Protein AF-A0A938QQI0-F1 (afdb_monomer_lite)

pLDDT: mean 88.45, std 11.08, range [33.97, 97.81]

Structure (mmCIF, N/CA/C/O backbone):
data_AF-A0A938QQI0-F1
#
_entry.id   AF-A0A938QQI0-F1
#
loop_
_atom_site.group_PDB
_atom_site.id
_atom_site.type_symbol
_atom_site.label_atom_id
_atom_site.label_alt_id
_atom_site.label_comp_id
_atom_site.label_asym_id
_atom_site.label_entity_id
_atom_site.label_seq_id
_atom_site.pdbx_PDB_ins_code
_atom_site.Cartn_x
_atom_site.Cartn_y
_atom_site.Cartn_z
_atom_site.occupancy
_atom_site.B_iso_or_equiv
_atom_site.auth_seq_id
_atom_site.auth_comp_id
_atom_site.auth_asym_id
_atom_site.auth_atom_id
_atom_site.pdbx_PDB_model_num
ATOM 1 N N . MET A 1 1 ? -6.591 -18.986 15.686 1.00 48.97 1 MET A N 1
ATOM 2 C CA . MET A 1 1 ? -7.213 -18.303 16.844 1.00 48.97 1 MET A CA 1
ATOM 3 C C . MET A 1 1 ? -7.830 -17.018 16.331 1.00 48.97 1 MET A C 1
ATOM 5 O O . MET A 1 1 ? -7.116 -16.234 15.727 1.00 48.97 1 MET A O 1
ATOM 9 N N . THR A 1 2 ? -9.140 -16.840 16.469 1.00 56.75 2 THR A N 1
ATOM 10 C CA . THR A 1 2 ? -9.864 -15.688 15.913 1.00 56.75 2 THR A CA 1
ATOM 11 C C . THR A 1 2 ? -9.482 -14.424 16.697 1.00 56.75 2 THR A C 1
ATOM 13 O O . THR A 1 2 ? -9.758 -14.378 17.897 1.00 56.75 2 THR A O 1
ATOM 16 N N . PRO A 1 3 ? -8.831 -13.414 16.092 1.00 75.19 3 PRO A N 1
ATOM 17 C CA . PRO A 1 3 ? -8.281 -12.257 16.802 1.00 75.19 3 PRO A CA 1
ATOM 18 C C . PRO A 1 3 ? -9.365 -11.195 16.987 1.00 75.19 3 PRO A C 1
ATOM 20 O O . PRO A 1 3 ? -9.294 -10.070 16.491 1.00 75.19 3 PRO A O 1
ATOM 23 N N . TYR A 1 4 ? -10.421 -11.600 17.682 1.00 84.12 4 TYR A N 1
ATOM 24 C CA . TYR A 1 4 ? -11.517 -10.725 18.032 1.00 84.12 4 TYR A CA 1
ATOM 25 C C . TYR A 1 4 ? -11.095 -9.847 19.210 1.00 84.12 4 TYR A C 1
ATOM 27 O O . TYR A 1 4 ? -10.809 -10.347 20.297 1.00 84.12 4 TYR A O 1
ATOM 35 N N . VAL A 1 5 ? -11.056 -8.535 18.988 1.00 87.44 5 VAL A N 1
ATOM 36 C CA . VAL A 1 5 ? -10.713 -7.543 20.015 1.00 87.44 5 VAL A CA 1
ATOM 37 C C . VAL A 1 5 ? -11.949 -6.720 20.383 1.00 87.44 5 VAL A C 1
ATOM 39 O O . VAL A 1 5 ? -12.758 -6.392 19.508 1.00 87.44 5 VAL A O 1
ATOM 42 N N . PRO A 1 6 ? -12.147 -6.386 21.670 1.00 91.19 6 PRO A N 1
ATOM 43 C CA . PRO A 1 6 ? -13.277 -5.572 22.087 1.00 91.19 6 PRO A CA 1
ATOM 44 C C . PRO A 1 6 ? -13.060 -4.104 21.710 1.00 91.19 6 PRO A C 1
ATOM 46 O O . PRO A 1 6 ? -11.980 -3.534 21.878 1.00 91.19 6 PRO A O 1
ATOM 49 N N . CYS A 1 7 ? -14.115 -3.446 21.238 1.00 91.38 7 CYS A N 1
ATOM 50 C CA . CYS A 1 7 ? -14.098 -2.007 21.022 1.00 91.38 7 CYS A CA 1
ATOM 51 C C . CYS A 1 7 ? -13.946 -1.247 22.347 1.00 91.38 7 CYS A C 1
ATOM 53 O O . CYS A 1 7 ? -14.782 -1.371 23.236 1.00 91.38 7 CYS A O 1
ATOM 55 N N . ARG A 1 8 ? -12.961 -0.346 22.433 1.00 88.69 8 ARG A N 1
ATOM 56 C CA . ARG A 1 8 ? -12.748 0.518 23.611 1.00 88.69 8 ARG A CA 1
ATOM 57 C C . ARG A 1 8 ? -13.930 1.423 23.987 1.00 88.69 8 ARG A C 1
ATOM 59 O O . ARG A 1 8 ? -13.961 1.927 25.099 1.00 88.69 8 ARG A O 1
ATOM 66 N N . ALA A 1 9 ? -14.851 1.683 23.054 1.00 90.69 9 ALA A N 1
ATOM 67 C CA . ALA A 1 9 ? -15.986 2.579 23.279 1.00 90.69 9 ALA A CA 1
ATOM 68 C C . ALA A 1 9 ? -17.283 1.835 23.628 1.00 90.69 9 ALA A C 1
ATOM 70 O O . ALA A 1 9 ? -17.996 2.262 24.525 1.00 90.69 9 ALA A O 1
ATOM 71 N N . CYS A 1 10 ? -17.611 0.751 22.914 1.00 93.25 10 CYS A N 1
ATOM 72 C CA . CYS A 1 10 ? -18.881 0.032 23.099 1.00 93.25 10 CYS A CA 1
ATOM 73 C C . CYS A 1 10 ? -18.726 -1.405 23.614 1.00 93.25 10 CYS A C 1
ATOM 75 O O . CYS A 1 10 ? -19.725 -2.074 23.842 1.00 93.25 10 CYS A O 1
ATOM 77 N N . GLY A 1 11 ? -17.499 -1.914 23.742 1.00 91.81 11 GLY A N 1
ATOM 78 C CA . GLY A 1 11 ? -17.223 -3.294 24.146 1.00 91.81 11 GLY A CA 1
ATOM 79 C C . GLY A 1 11 ? -17.530 -4.351 23.082 1.00 91.81 11 GLY A C 1
ATOM 80 O O . GLY A 1 11 ? -17.134 -5.500 23.257 1.00 91.81 11 GLY A O 1
ATOM 81 N N . ALA A 1 12 ? -18.181 -3.987 21.969 1.00 92.56 12 ALA A N 1
ATOM 82 C CA . ALA A 1 12 ? -18.531 -4.941 20.925 1.00 92.56 12 ALA A CA 1
ATOM 83 C C . ALA A 1 12 ? -17.268 -5.602 20.342 1.00 92.56 12 ALA A C 1
ATOM 85 O O . ALA A 1 12 ? -16.314 -4.890 19.995 1.00 92.56 12 ALA A O 1
ATOM 86 N N . PRO A 1 13 ? -17.250 -6.939 20.230 1.00 91.94 13 PRO A N 1
ATOM 87 C CA . PRO A 1 13 ? -16.133 -7.662 19.649 1.00 91.94 13 PRO A CA 1
ATOM 88 C C . PRO A 1 13 ? -16.118 -7.391 18.129 1.00 91.94 13 PRO A C 1
ATOM 90 O O . PRO A 1 13 ? -17.171 -7.359 17.490 1.00 91.94 13 PRO A O 1
ATOM 93 N N . PHE A 1 14 ? -14.940 -7.185 17.532 1.00 90.81 14 PHE A N 1
ATOM 94 C CA . PHE A 1 14 ? -14.755 -7.169 16.072 1.00 90.81 14 PHE A CA 1
ATOM 95 C C . PHE A 1 14 ? -13.452 -7.871 15.659 1.00 90.81 14 PHE A C 1
ATOM 97 O O . PHE A 1 14 ? -12.512 -7.950 16.450 1.00 90.81 14 PHE A O 1
ATOM 104 N N . ASP A 1 15 ? -13.395 -8.362 14.420 1.00 90.44 15 ASP A N 1
ATOM 105 C CA . ASP A 1 15 ? -12.176 -8.939 13.848 1.00 90.44 15 ASP A CA 1
ATOM 106 C C . ASP A 1 15 ? -11.144 -7.837 13.559 1.00 90.44 15 ASP A C 1
ATOM 108 O O . ASP A 1 15 ? -11.348 -6.976 12.697 1.00 90.44 15 ASP A O 1
ATOM 112 N N . ALA A 1 16 ? -10.029 -7.857 14.292 1.00 86.81 16 ALA A N 1
ATOM 113 C CA . ALA A 1 16 ? -8.956 -6.884 14.130 1.00 86.81 16 ALA A CA 1
ATOM 114 C C . ALA A 1 16 ? -8.180 -7.067 12.814 1.00 86.81 16 ALA A C 1
ATOM 116 O O . ALA A 1 16 ? -7.651 -6.090 12.272 1.00 86.81 16 ALA A O 1
ATOM 117 N N . LEU A 1 17 ? -8.103 -8.301 12.297 1.00 87.88 17 LEU A N 1
ATOM 118 C CA . LEU A 1 17 ? -7.353 -8.627 11.081 1.00 87.88 17 LEU A CA 1
ATOM 119 C C . LEU A 1 17 ? -8.110 -8.271 9.806 1.00 87.88 17 LEU A C 1
ATOM 121 O O . LEU A 1 17 ? -7.465 -7.974 8.804 1.00 87.88 17 LEU A O 1
ATOM 125 N N . ALA A 1 18 ? -9.439 -8.154 9.865 1.00 88.31 18 ALA A N 1
ATOM 126 C CA . ALA A 1 18 ? -10.232 -7.506 8.818 1.00 88.31 18 ALA A CA 1
ATOM 127 C C . ALA A 1 18 ? -9.876 -6.013 8.624 1.00 88.31 18 ALA A C 1
ATOM 129 O O . ALA A 1 18 ? -10.379 -5.365 7.704 1.00 88.31 18 ALA A O 1
ATOM 130 N N . ALA A 1 19 ? -9.008 -5.463 9.484 1.00 90.38 19 ALA A N 1
ATOM 131 C CA . ALA A 1 19 ? -8.473 -4.109 9.431 1.00 90.38 19 ALA A CA 1
ATOM 132 C C . ALA A 1 19 ? -9.548 -3.011 9.289 1.00 90.38 19 ALA A C 1
ATOM 134 O O . ALA A 1 19 ? -9.415 -2.126 8.432 1.00 90.38 19 ALA A O 1
ATOM 135 N N . PRO A 1 20 ? -10.622 -3.032 10.103 1.00 91.50 20 PRO A N 1
ATOM 136 C CA . PRO A 1 20 ? -11.639 -2.000 10.024 1.00 91.50 20 PRO A CA 1
ATOM 137 C C . PRO A 1 20 ? -11.059 -0.642 10.441 1.00 91.50 20 PRO A C 1
ATOM 139 O O . PRO A 1 20 ? -10.324 -0.523 11.420 1.00 91.50 20 PRO A O 1
ATOM 142 N N . THR A 1 21 ? -11.423 0.416 9.718 1.00 92.69 21 THR A N 1
ATOM 143 C CA . THR A 1 21 ? -11.077 1.804 10.075 1.00 92.69 21 THR A CA 1
ATOM 144 C C . THR A 1 21 ? -11.944 2.331 11.223 1.00 92.69 21 THR A C 1
ATOM 146 O O . THR A 1 21 ? -11.548 3.231 11.969 1.00 92.69 21 THR A O 1
ATOM 149 N N . ARG A 1 22 ? -13.148 1.769 11.376 1.00 92.94 22 ARG A N 1
ATOM 150 C CA . ARG A 1 22 ? -14.151 2.127 12.383 1.00 92.94 22 ARG A CA 1
ATOM 151 C C . ARG A 1 22 ? -14.772 0.876 12.980 1.00 92.94 22 ARG A C 1
ATOM 153 O O . ARG A 1 22 ? -14.919 -0.129 12.297 1.00 92.94 22 ARG A O 1
ATOM 160 N N . CYS A 1 23 ? -15.205 0.961 14.232 1.00 92.69 23 CYS A N 1
ATOM 161 C CA . CYS A 1 23 ? -15.961 -0.111 14.862 1.00 92.69 23 CYS A CA 1
ATOM 162 C C . CYS A 1 23 ? -17.265 -0.372 14.080 1.00 92.69 23 CYS A C 1
ATOM 164 O O . CYS A 1 23 ? -18.040 0.573 13.907 1.00 92.69 23 CYS A O 1
ATOM 166 N N . PRO A 1 24 ? -17.555 -1.622 13.672 1.00 90.56 24 PRO A N 1
ATOM 167 C CA . PRO A 1 24 ? -18.793 -1.956 12.966 1.00 90.56 24 PRO A CA 1
ATOM 168 C C . PRO A 1 24 ? -20.068 -1.685 13.776 1.00 90.56 24 PRO A C 1
ATOM 170 O O . PRO A 1 24 ? -21.116 -1.435 13.195 1.00 90.56 24 PRO A O 1
ATOM 173 N N . ALA A 1 25 ? -19.984 -1.719 15.111 1.00 92.69 25 ALA A N 1
ATOM 174 C CA . ALA A 1 25 ? -21.138 -1.545 15.990 1.00 92.69 25 ALA A CA 1
ATOM 175 C C . ALA A 1 25 ? -21.442 -0.071 16.307 1.00 92.69 25 ALA A C 1
ATOM 177 O O . ALA A 1 25 ? -22.589 0.351 16.222 1.00 92.69 25 ALA A O 1
ATOM 178 N N . CYS A 1 26 ? -20.432 0.725 16.683 1.00 93.62 26 CYS A N 1
ATOM 179 C CA . CYS A 1 26 ? -20.645 2.107 17.140 1.00 93.62 26 CYS A CA 1
ATOM 180 C C . CYS A 1 26 ? -20.012 3.191 16.253 1.00 93.62 26 CYS A C 1
ATOM 182 O O . CYS A 1 26 ? -20.166 4.378 16.530 1.00 93.62 26 CYS A O 1
ATOM 184 N N . GLY A 1 27 ? -19.258 2.822 15.214 1.00 91.06 27 GLY A N 1
ATOM 185 C CA . GLY A 1 27 ? -18.665 3.768 14.263 1.00 91.06 27 GLY A CA 1
ATOM 186 C C . GLY A 1 27 ? -17.479 4.591 14.786 1.00 91.06 27 GLY A C 1
ATOM 187 O O . GLY A 1 27 ? -16.947 5.424 14.038 1.00 91.06 27 GLY A O 1
ATOM 188 N N . VAL A 1 28 ? -17.037 4.368 16.033 1.00 93.25 28 VAL A N 1
ATOM 189 C CA . VAL A 1 28 ? -15.832 5.009 16.585 1.00 93.25 28 VAL A CA 1
ATOM 190 C C . VAL A 1 28 ? -14.605 4.602 15.774 1.00 93.25 28 VAL A C 1
ATOM 192 O O . VAL A 1 28 ? -14.493 3.448 15.357 1.00 93.25 28 VAL A O 1
ATOM 195 N N . VAL A 1 29 ? -13.669 5.526 15.562 1.00 94.00 29 VAL A N 1
ATOM 196 C CA . VAL A 1 29 ? -12.386 5.173 14.943 1.00 94.00 29 VAL A CA 1
ATOM 197 C C . VAL A 1 29 ? -11.585 4.305 15.902 1.00 94.00 29 VAL A C 1
ATOM 199 O O . VAL A 1 29 ? -11.392 4.646 17.077 1.00 94.00 29 VAL A O 1
ATOM 202 N N . VAL A 1 30 ? -11.143 3.171 15.371 1.00 93.56 30 VAL A N 1
ATOM 203 C CA . VAL A 1 30 ? -10.326 2.186 16.076 1.00 93.56 30 VAL A CA 1
ATOM 204 C C . VAL A 1 30 ? -8.869 2.351 15.677 1.00 93.56 30 VAL A C 1
ATOM 206 O O . VAL A 1 30 ? -8.563 2.879 14.609 1.00 93.56 30 VAL A O 1
ATOM 209 N N . GLU A 1 31 ? -7.963 1.926 16.545 1.00 92.44 31 GLU A N 1
ATOM 210 C CA . GLU A 1 31 ? -6.532 1.936 16.249 1.00 92.44 31 GLU A CA 1
ATOM 211 C C . GLU A 1 31 ? -6.189 0.807 15.264 1.00 92.44 31 GLU A C 1
ATOM 213 O O . GLU A 1 31 ? -6.852 -0.236 15.269 1.00 92.44 31 GLU A O 1
ATOM 218 N N . PRO A 1 32 ? -5.195 1.002 14.383 1.00 93.00 32 PRO A N 1
ATOM 219 C CA . PRO A 1 32 ? -4.785 -0.030 13.444 1.00 93.00 32 PRO A CA 1
ATOM 220 C C . PRO A 1 32 ? -4.154 -1.216 14.185 1.00 93.00 32 PRO A C 1
ATOM 222 O O . PRO A 1 32 ? -3.218 -1.043 14.960 1.00 93.00 32 PRO A O 1
ATOM 225 N N . HIS A 1 33 ? -4.609 -2.436 13.897 1.00 91.75 33 HIS A N 1
ATOM 226 C CA . HIS A 1 33 ? -4.001 -3.643 14.464 1.00 91.75 33 HIS A CA 1
ATOM 227 C C . HIS A 1 33 ? -2.611 -3.895 13.852 1.00 91.75 33 HIS A C 1
ATOM 229 O O . HIS A 1 33 ? -2.497 -3.809 12.629 1.00 91.75 33 HIS A O 1
ATOM 235 N N . PRO A 1 34 ? -1.558 -4.232 14.619 1.00 87.94 34 PRO A N 1
ATOM 236 C CA . PRO A 1 34 ? -0.195 -4.368 14.089 1.00 87.94 34 PRO A CA 1
ATOM 237 C C . PRO A 1 34 ? -0.043 -5.506 13.071 1.00 87.94 34 PRO A C 1
ATOM 239 O O . PRO A 1 34 ? 0.707 -5.372 12.114 1.00 87.94 34 PRO A O 1
ATOM 242 N N . GLN A 1 35 ? -0.798 -6.595 13.233 1.00 89.19 35 GLN A N 1
ATOM 243 C CA . GLN A 1 35 ? -0.727 -7.768 12.348 1.00 89.19 35 GLN A CA 1
ATOM 244 C C . GLN A 1 35 ? -1.637 -7.667 11.111 1.00 89.19 35 GLN A C 1
ATOM 246 O O . GLN A 1 35 ? -1.670 -8.581 10.295 1.00 89.19 35 GLN A O 1
ATOM 251 N N . ALA A 1 36 ? -2.407 -6.583 10.956 1.00 91.12 36 ALA A N 1
ATOM 252 C CA . ALA A 1 36 ? -3.253 -6.419 9.777 1.00 91.12 36 ALA A CA 1
ATOM 253 C C . ALA A 1 36 ? -2.403 -6.178 8.517 1.00 91.12 36 ALA A C 1
ATOM 255 O O . ALA A 1 36 ? -1.600 -5.238 8.466 1.00 91.12 36 ALA A O 1
ATOM 256 N N . THR A 1 37 ? -2.627 -6.998 7.488 1.00 93.19 37 THR A N 1
ATOM 257 C CA . THR A 1 37 ? -1.900 -6.924 6.216 1.00 93.19 37 THR A CA 1
ATOM 258 C C . THR A 1 37 ? -2.284 -5.671 5.415 1.00 93.19 37 THR A C 1
ATOM 260 O O . THR A 1 37 ? -3.404 -5.166 5.551 1.00 93.19 37 THR A O 1
ATOM 263 N N . PRO A 1 38 ? -1.404 -5.165 4.530 1.00 93.75 38 PRO A N 1
ATOM 264 C CA . PRO A 1 38 ? -1.746 -4.109 3.575 1.00 93.75 38 PRO A CA 1
ATOM 265 C C . PRO A 1 38 ? -3.015 -4.402 2.764 1.00 93.75 38 PRO A C 1
ATOM 267 O O . PRO A 1 38 ? -3.860 -3.525 2.591 1.00 93.75 38 PRO A O 1
ATOM 270 N N . PHE A 1 39 ? -3.189 -5.657 2.344 1.00 93.19 39 PHE A N 1
ATOM 271 C CA . PHE A 1 39 ? -4.360 -6.128 1.605 1.00 93.19 39 PHE A CA 1
ATOM 272 C C . PHE A 1 39 ? -5.655 -5.963 2.410 1.00 93.19 39 PHE A C 1
ATOM 274 O O . PHE A 1 39 ? -6.602 -5.333 1.934 1.00 93.19 39 PHE A O 1
ATOM 281 N N . ALA A 1 40 ? -5.677 -6.407 3.671 1.00 93.44 40 ALA A N 1
ATOM 282 C CA . ALA A 1 40 ? -6.829 -6.213 4.551 1.00 93.44 40 ALA A CA 1
ATOM 283 C C . ALA A 1 40 ? -7.119 -4.721 4.807 1.00 93.44 40 ALA A C 1
ATOM 285 O O . ALA A 1 40 ? -8.272 -4.277 4.751 1.00 93.44 40 ALA A O 1
ATOM 286 N N . ARG A 1 41 ? -6.070 -3.909 5.000 1.00 94.38 41 ARG A N 1
ATOM 287 C CA . ARG A 1 41 ? -6.174 -2.452 5.209 1.00 94.38 41 ARG A CA 1
ATOM 288 C C . ARG A 1 41 ? -6.725 -1.690 4.013 1.00 94.38 41 ARG A C 1
ATOM 290 O O . ARG A 1 41 ? -7.307 -0.627 4.224 1.00 94.38 41 ARG A O 1
ATOM 297 N N . LEU A 1 42 ? -6.603 -2.218 2.799 1.00 93.31 42 LEU A N 1
ATOM 298 C CA . LEU A 1 42 ? -7.243 -1.663 1.602 1.00 93.31 42 LEU A CA 1
ATOM 299 C C . LEU A 1 42 ? -8.536 -2.397 1.213 1.00 93.31 42 LEU A C 1
ATOM 301 O O . LEU A 1 42 ? -9.283 -1.907 0.375 1.00 93.31 42 LEU A O 1
ATOM 305 N N . GLY A 1 43 ? -8.874 -3.503 1.883 1.00 89.44 43 GLY A N 1
ATOM 306 C CA . GLY A 1 43 ? -10.107 -4.259 1.640 1.00 89.44 43 GLY A CA 1
ATOM 307 C C . GLY A 1 43 ? -10.032 -5.219 0.469 1.00 89.44 43 GLY A C 1
ATOM 308 O O . GLY A 1 43 ? -11.068 -5.631 -0.042 1.00 89.44 43 GLY A O 1
ATOM 309 N N . VAL A 1 44 ? -8.821 -5.557 0.041 1.00 87.62 44 VAL A N 1
ATOM 310 C CA . VAL A 1 44 ? -8.574 -6.487 -1.052 1.00 87.62 44 VAL A CA 1
ATOM 311 C C . VAL A 1 44 ? -8.267 -7.842 -0.434 1.00 87.62 44 VAL A C 1
ATOM 313 O O . VAL A 1 44 ? -7.142 -8.100 -0.026 1.00 87.62 44 VAL A O 1
ATOM 316 N N . ILE A 1 45 ? -9.288 -8.685 -0.301 1.00 83.12 45 ILE A N 1
ATOM 317 C CA . ILE A 1 45 ? -9.172 -10.031 0.270 1.00 83.12 45 ILE A CA 1
ATOM 318 C C . ILE A 1 45 ? -9.821 -11.012 -0.723 1.00 83.12 45 ILE A C 1
ATOM 320 O O . ILE A 1 45 ? -10.939 -10.739 -1.168 1.00 83.12 45 ILE A O 1
ATOM 324 N N . PRO A 1 46 ? -9.162 -12.131 -1.081 1.00 85.00 46 PRO A N 1
ATOM 325 C CA . PRO A 1 46 ? -7.837 -12.573 -0.624 1.00 85.00 46 PRO A CA 1
ATOM 326 C C . PRO A 1 46 ? -6.668 -11.767 -1.237 1.00 85.00 46 PRO A C 1
ATOM 328 O O . PRO A 1 46 ? -6.850 -11.114 -2.270 1.00 85.00 46 PRO A O 1
ATOM 331 N N . PRO A 1 47 ? -5.464 -11.805 -0.623 1.00 87.19 47 PRO A N 1
ATOM 332 C CA . PRO A 1 47 ? -4.249 -11.249 -1.213 1.00 87.19 47 PRO A CA 1
ATOM 333 C C . PRO A 1 47 ? -3.930 -11.895 -2.563 1.00 87.19 47 PRO A C 1
ATOM 335 O O . PRO A 1 47 ? -3.863 -13.119 -2.686 1.00 87.19 47 PRO A O 1
ATOM 338 N N . ARG A 1 48 ? -3.716 -11.064 -3.582 1.00 86.81 48 ARG A N 1
ATOM 339 C CA . ARG A 1 48 ? -3.402 -11.505 -4.946 1.00 86.81 48 ARG A CA 1
ATOM 340 C C . ARG A 1 48 ? -2.574 -10.467 -5.680 1.00 86.81 48 ARG A C 1
ATOM 342 O O . ARG A 1 48 ? -2.663 -9.277 -5.378 1.00 86.81 48 ARG A O 1
ATOM 349 N N . PHE A 1 49 ? -1.804 -10.907 -6.671 1.00 87.62 49 PHE A N 1
ATOM 350 C CA . PHE A 1 49 ? -1.027 -9.993 -7.503 1.00 87.62 49 PHE A CA 1
ATOM 351 C C . PHE A 1 49 ? -1.923 -9.198 -8.464 1.00 87.62 49 PHE A C 1
ATOM 353 O O . PHE A 1 49 ? -1.820 -7.972 -8.548 1.00 87.62 49 PHE A O 1
ATOM 360 N N . GLY A 1 50 ? -2.847 -9.888 -9.141 1.00 84.94 50 GLY A N 1
ATOM 361 C CA . GLY A 1 50 ? -3.798 -9.301 -10.087 1.00 84.94 50 GLY A CA 1
ATOM 362 C C . GLY A 1 50 ? -4.875 -8.462 -9.395 1.00 84.94 50 GLY A C 1
ATOM 363 O O . GLY A 1 50 ? -5.987 -8.931 -9.155 1.00 84.94 50 GLY A O 1
ATOM 364 N N . VAL A 1 51 ? -4.543 -7.217 -9.064 1.00 85.88 51 VAL A N 1
ATOM 365 C CA . VAL A 1 51 ? -5.481 -6.199 -8.572 1.00 85.88 51 VAL A CA 1
ATOM 366 C C . VAL A 1 51 ? -5.465 -5.042 -9.556 1.00 85.88 51 VAL A C 1
ATOM 368 O O . VAL A 1 51 ? -4.395 -4.631 -10.000 1.00 85.88 51 VAL A O 1
ATOM 371 N N . ASP A 1 52 ? -6.649 -4.536 -9.885 1.00 87.56 52 ASP A N 1
ATOM 372 C CA . ASP A 1 52 ? -6.809 -3.312 -10.662 1.00 87.56 52 ASP A CA 1
ATOM 373 C C . ASP A 1 52 ? -6.295 -2.115 -9.846 1.00 87.56 52 ASP A C 1
ATOM 375 O O . ASP A 1 52 ? -6.798 -1.831 -8.754 1.00 87.56 52 ASP A O 1
ATOM 379 N N . ASP A 1 53 ? -5.281 -1.431 -10.374 1.00 89.62 53 ASP A N 1
ATOM 380 C CA . ASP A 1 53 ? -4.636 -0.288 -9.729 1.00 89.62 53 ASP A CA 1
ATOM 381 C C . ASP A 1 53 ? -5.616 0.870 -9.512 1.00 89.62 53 ASP A C 1
ATOM 383 O O . ASP A 1 53 ? -5.573 1.521 -8.466 1.00 89.62 53 ASP A O 1
ATOM 387 N N . ALA A 1 54 ? -6.560 1.081 -10.436 1.00 90.88 54 ALA A N 1
ATOM 388 C CA . ALA A 1 54 ? -7.586 2.105 -10.286 1.00 90.88 54 ALA A CA 1
ATOM 389 C C . ALA A 1 54 ? -8.550 1.742 -9.151 1.00 90.88 54 ALA A C 1
ATOM 391 O O . ALA A 1 54 ? -8.870 2.580 -8.306 1.00 90.88 54 ALA A O 1
ATOM 392 N N . ALA A 1 55 ? -8.979 0.479 -9.073 1.00 90.19 55 ALA A N 1
ATOM 393 C CA . ALA A 1 55 ? -9.817 0.006 -7.973 1.00 90.19 55 ALA A CA 1
ATOM 394 C C . ALA A 1 55 ? -9.095 0.114 -6.618 1.00 90.19 55 ALA A C 1
ATOM 396 O O . ALA A 1 55 ? -9.706 0.505 -5.618 1.00 90.19 55 ALA A O 1
ATOM 397 N N . LEU A 1 56 ? -7.793 -0.186 -6.585 1.00 92.44 56 LEU A N 1
ATOM 398 C CA . LEU A 1 56 ? -6.963 -0.075 -5.388 1.00 92.44 56 LEU A CA 1
ATOM 399 C C . LEU A 1 56 ? -6.818 1.382 -4.929 1.00 92.44 56 LEU A C 1
ATOM 401 O O . LEU A 1 56 ? -6.988 1.674 -3.743 1.00 92.44 56 LEU A O 1
ATOM 405 N N . GLU A 1 57 ? -6.557 2.301 -5.860 1.00 94.31 57 GLU A N 1
ATOM 406 C CA . GLU A 1 57 ? -6.483 3.734 -5.578 1.00 94.31 57 GLU A CA 1
ATOM 407 C C . GLU A 1 57 ? -7.816 4.257 -5.031 1.00 94.31 57 GLU A C 1
ATOM 409 O O . GLU A 1 57 ? -7.846 4.949 -4.010 1.00 94.31 57 GLU A O 1
ATOM 414 N N . GLN A 1 58 ? -8.939 3.876 -5.649 1.00 93.94 58 GLN A N 1
ATOM 415 C CA . GLN A 1 58 ? -10.266 4.253 -5.162 1.00 93.94 58 GLN A CA 1
ATOM 416 C C . GLN A 1 58 ? -10.523 3.725 -3.746 1.00 93.94 58 GLN A C 1
ATOM 418 O O . GLN A 1 58 ? -11.015 4.472 -2.896 1.00 93.94 58 GLN A O 1
ATOM 423 N N . ALA A 1 59 ? -10.153 2.476 -3.455 1.00 92.75 59 ALA A N 1
ATOM 424 C CA . ALA A 1 59 ? -10.291 1.902 -2.119 1.00 92.75 59 ALA A CA 1
ATOM 425 C C . ALA A 1 59 ? -9.452 2.664 -1.077 1.00 92.75 59 ALA A C 1
ATOM 427 O O . ALA A 1 59 ? -9.952 2.996 0.006 1.00 92.75 59 ALA A O 1
ATOM 428 N N . TRP A 1 60 ? -8.205 3.009 -1.414 1.00 95.75 60 TRP A N 1
ATOM 429 C CA . TRP A 1 60 ? -7.340 3.830 -0.566 1.00 95.75 60 TRP A CA 1
ATOM 430 C C . TRP A 1 60 ? -7.928 5.227 -0.329 1.00 95.75 60 TRP A C 1
ATOM 432 O O . TRP A 1 60 ? -8.025 5.658 0.824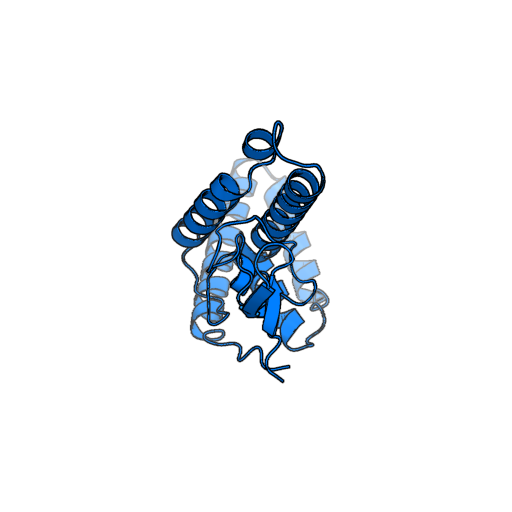 1.00 95.75 60 TRP A O 1
ATOM 442 N N . LEU A 1 61 ? -8.384 5.922 -1.375 1.00 95.12 61 LEU A N 1
ATOM 443 C CA . LEU A 1 61 ? -8.989 7.253 -1.264 1.00 95.12 61 LEU A CA 1
ATOM 444 C C . LEU A 1 61 ? -10.252 7.233 -0.397 1.00 95.12 61 LEU A C 1
ATOM 446 O O . LEU A 1 61 ? -10.426 8.091 0.474 1.00 95.12 61 LEU A O 1
ATOM 450 N N . GLN A 1 62 ? -11.12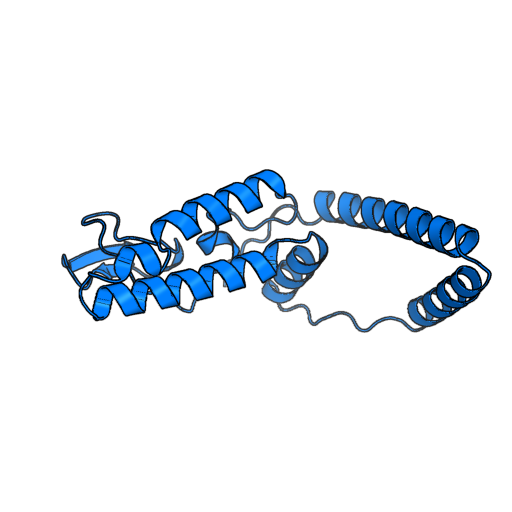9 6.247 -0.602 1.00 93.94 62 GLN A N 1
ATOM 451 C CA . GLN A 1 62 ? -12.354 6.091 0.180 1.00 93.94 62 GLN A CA 1
ATOM 452 C C . GLN A 1 62 ? -12.048 5.889 1.665 1.00 93.94 62 GLN A C 1
ATOM 454 O O . GLN A 1 62 ? -12.620 6.586 2.506 1.00 93.94 62 GLN A O 1
ATOM 459 N N . ARG A 1 63 ? -11.122 4.985 2.003 1.00 93.94 63 ARG A N 1
ATOM 460 C CA . ARG A 1 63 ? -10.732 4.728 3.397 1.00 93.94 63 ARG A CA 1
ATOM 461 C C . ARG A 1 63 ? -10.014 5.923 4.018 1.00 93.94 63 ARG A C 1
ATOM 463 O O . ARG A 1 63 ? -10.354 6.313 5.132 1.00 93.94 63 ARG A O 1
ATOM 470 N N . SER A 1 64 ? -9.112 6.571 3.285 1.00 94.56 64 SER A N 1
ATOM 471 C CA . SER A 1 64 ? -8.381 7.756 3.755 1.00 94.56 64 SER A CA 1
ATOM 472 C C . SER A 1 64 ? -9.331 8.898 4.116 1.00 94.56 64 SER A C 1
ATOM 474 O O . SER A 1 64 ? -9.200 9.509 5.175 1.00 94.56 64 SER A O 1
ATOM 476 N N . ARG A 1 65 ? -10.379 9.128 3.314 1.00 93.62 65 ARG A N 1
ATOM 477 C CA . ARG A 1 65 ? -11.428 10.117 3.626 1.00 93.62 65 ARG A CA 1
ATOM 47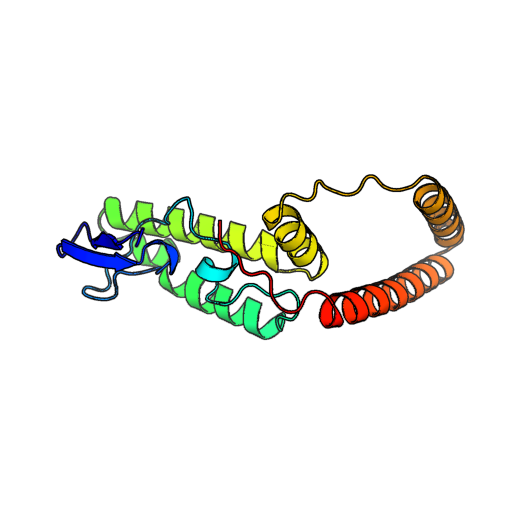8 C C . ARG A 1 65 ? -12.186 9.803 4.919 1.00 93.62 65 ARG A C 1
ATOM 480 O O . ARG A 1 65 ? -12.631 10.729 5.594 1.00 93.62 65 ARG A O 1
ATOM 487 N N . GLN A 1 66 ? -12.341 8.529 5.284 1.00 92.12 66 GLN A N 1
ATOM 488 C CA . GLN A 1 66 ? -13.044 8.132 6.509 1.00 92.12 66 GLN A CA 1
ATOM 489 C C . GLN A 1 66 ? -12.250 8.441 7.782 1.00 92.12 66 GLN A C 1
ATOM 491 O O . GLN A 1 66 ? -12.878 8.670 8.821 1.00 92.12 66 GLN A O 1
ATOM 496 N N . VAL A 1 67 ? -10.914 8.443 7.709 1.00 93.94 67 VAL A N 1
ATOM 497 C CA . VAL A 1 67 ? -10.006 8.598 8.863 1.00 93.94 67 VAL A CA 1
ATOM 498 C C . VAL A 1 67 ? -9.104 9.835 8.789 1.00 93.94 67 VAL A C 1
ATOM 500 O O . VAL A 1 67 ? -8.270 10.016 9.668 1.00 93.94 67 VAL A O 1
ATOM 503 N N . HIS A 1 68 ? -9.290 10.704 7.788 1.00 92.25 68 HIS A N 1
ATOM 504 C CA . HIS A 1 68 ? -8.450 11.886 7.578 1.00 92.25 68 HIS A CA 1
ATOM 505 C C . HIS A 1 68 ? -8.323 12.744 8.853 1.00 92.25 68 HIS A C 1
ATOM 507 O O . HIS A 1 68 ? -9.367 13.134 9.394 1.00 92.25 68 HIS A O 1
ATOM 513 N N . PRO A 1 69 ? -7.104 13.105 9.309 1.00 90.25 69 PRO A N 1
ATOM 514 C CA . PRO A 1 69 ? -6.882 13.761 10.603 1.00 90.25 69 PRO A CA 1
ATOM 515 C C . PRO A 1 69 ? -7.703 15.040 10.802 1.00 90.25 69 PRO A C 1
ATOM 517 O O . PRO A 1 69 ? -8.271 15.244 11.875 1.00 90.25 69 PRO A O 1
ATOM 520 N N . ASP A 1 70 ? -7.867 15.846 9.750 1.00 92.94 70 ASP A N 1
ATOM 521 C CA . ASP A 1 70 ? -8.650 17.090 9.795 1.00 92.94 70 ASP A CA 1
ATOM 522 C C . ASP A 1 70 ? -10.102 16.875 10.235 1.00 92.94 70 ASP A C 1
ATOM 524 O O . ASP A 1 70 ? -10.663 17.694 10.964 1.00 92.94 70 ASP A O 1
ATOM 528 N N . ARG A 1 71 ? -10.716 15.738 9.873 1.00 92.19 71 ARG A N 1
ATOM 529 C CA . ARG A 1 71 ? -12.093 15.411 10.288 1.00 92.19 71 ARG A CA 1
ATOM 530 C C . ARG A 1 71 ? -12.198 15.137 11.787 1.00 92.19 71 ARG A C 1
ATOM 532 O O . ARG A 1 71 ? -13.290 15.199 12.347 1.00 92.19 71 ARG A O 1
ATOM 539 N N . PHE A 1 72 ? -11.075 14.832 12.430 1.00 93.38 72 PHE A N 1
ATOM 540 C CA . PHE A 1 72 ? -10.989 14.502 13.846 1.00 93.38 72 PHE A CA 1
ATOM 541 C C . PHE A 1 72 ? -10.363 15.621 14.673 1.00 93.38 72 PHE A C 1
ATOM 543 O O . PHE A 1 72 ? -10.310 15.485 15.887 1.00 93.38 72 PHE A O 1
ATOM 550 N N . ALA A 1 73 ? -9.974 16.756 14.085 1.00 91.25 73 ALA A N 1
ATOM 551 C CA . ALA A 1 73 ? -9.319 17.853 14.805 1.00 91.25 73 ALA A CA 1
ATOM 552 C C . ALA A 1 73 ? -10.084 18.325 16.062 1.00 91.25 73 ALA A C 1
ATOM 554 O O . ALA A 1 73 ? -9.465 18.692 17.056 1.00 91.25 73 ALA A O 1
ATOM 555 N N . ARG A 1 74 ? -11.426 18.256 16.050 1.00 93.31 74 ARG A N 1
ATOM 556 C CA . ARG A 1 74 ? -12.302 18.629 17.182 1.00 93.31 74 ARG A CA 1
ATOM 557 C C . ARG A 1 74 ? -12.814 17.442 18.016 1.00 93.31 74 ARG A C 1
ATOM 559 O O . ARG A 1 74 ? -13.693 17.622 18.853 1.00 93.31 74 ARG A O 1
ATOM 566 N N . ARG A 1 75 ? -12.338 16.220 17.760 1.00 92.44 75 ARG A N 1
ATOM 567 C CA . ARG A 1 75 ? -12.747 14.997 18.477 1.00 92.44 75 ARG A CA 1
ATOM 568 C C . ARG A 1 75 ? -11.878 14.766 19.719 1.00 92.44 75 ARG A C 1
ATOM 570 O O . ARG A 1 75 ? -10.817 15.381 19.817 1.00 92.44 75 ARG A O 1
ATOM 577 N N . PRO A 1 76 ? -12.288 13.892 20.658 1.00 93.06 76 PRO A N 1
ATOM 578 C CA . PRO A 1 76 ? -11.476 13.537 21.822 1.00 93.06 76 PRO A CA 1
ATOM 579 C C . PRO A 1 76 ? -10.083 13.024 21.440 1.00 93.06 76 PRO A C 1
ATOM 581 O O . PRO A 1 76 ? -9.912 12.394 20.396 1.00 93.06 76 PRO A O 1
ATOM 584 N N . ASP A 1 77 ? -9.095 13.234 22.309 1.00 93.12 77 ASP A N 1
ATOM 585 C CA . ASP A 1 77 ? -7.679 12.916 22.062 1.00 93.12 77 ASP A CA 1
ATOM 586 C C . ASP A 1 77 ? -7.447 11.475 21.590 1.00 93.12 77 ASP A C 1
ATOM 588 O O . ASP A 1 77 ? -6.634 11.227 20.699 1.00 93.12 77 ASP A O 1
ATOM 592 N N . ALA A 1 78 ? -8.185 10.516 22.154 1.00 91.44 78 ALA A N 1
ATOM 593 C CA . ALA A 1 78 ? -8.109 9.112 21.759 1.00 91.44 78 ALA A CA 1
ATOM 594 C C . ALA A 1 78 ? -8.575 8.871 20.309 1.00 91.44 78 ALA A C 1
ATOM 596 O O . ALA A 1 78 ? -7.981 8.060 19.597 1.00 91.44 78 ALA A O 1
ATOM 597 N N . GLU A 1 79 ? -9.611 9.579 19.845 1.00 92.88 79 GLU A N 1
ATOM 598 C CA . GLU A 1 79 ? -10.074 9.508 18.453 1.00 92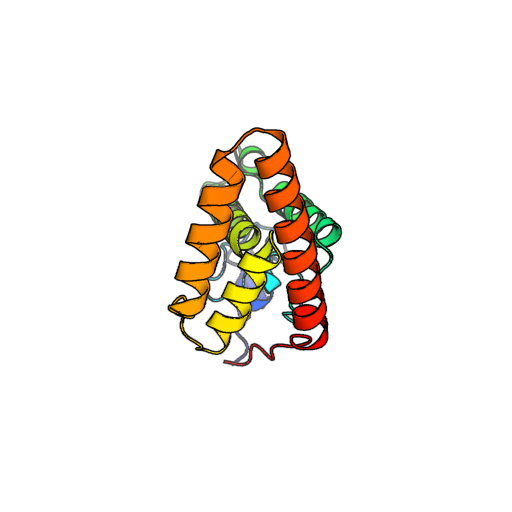.88 79 GLU A CA 1
ATOM 599 C C . GLU A 1 79 ? -9.094 10.202 17.503 1.00 92.88 79 GLU A C 1
ATOM 601 O O . GLU A 1 79 ? -8.815 9.661 16.436 1.00 92.88 79 GLU A O 1
ATOM 606 N N . ARG A 1 80 ? -8.520 11.350 17.894 1.00 94.88 80 ARG A N 1
ATOM 607 C CA . ARG A 1 80 ? -7.524 12.059 17.066 1.00 94.88 80 ARG A CA 1
ATOM 608 C C . ARG A 1 80 ? -6.283 11.208 16.827 1.00 94.88 80 ARG A C 1
ATOM 610 O O . ARG A 1 80 ? -5.832 11.084 15.691 1.00 94.88 80 ARG A O 1
ATOM 617 N N . ARG A 1 81 ? -5.762 10.582 17.890 1.00 94.94 81 ARG A N 1
ATOM 618 C CA . ARG A 1 81 ? -4.611 9.671 17.804 1.00 94.94 81 ARG A CA 1
ATOM 619 C C . ARG A 1 81 ? -4.913 8.461 16.928 1.00 94.94 81 ARG A C 1
ATOM 621 O O . ARG A 1 81 ? -4.119 8.153 16.045 1.00 94.94 81 ARG A O 1
ATOM 628 N N . ALA A 1 82 ? -6.069 7.825 17.117 1.00 94.62 82 ALA A N 1
ATOM 629 C CA . ALA A 1 82 ? -6.453 6.674 16.305 1.00 94.62 82 ALA A CA 1
ATOM 630 C C . ALA A 1 82 ? -6.620 7.041 14.820 1.00 94.62 82 ALA A C 1
ATOM 632 O O . ALA A 1 82 ? -6.147 6.308 13.958 1.00 94.62 82 ALA A O 1
ATOM 633 N N . ALA A 1 83 ? -7.212 8.198 14.506 1.00 95.94 83 ALA A N 1
ATOM 634 C CA . ALA A 1 83 ? -7.337 8.690 13.133 1.00 95.94 83 ALA A CA 1
ATOM 635 C C . ALA A 1 83 ? -5.971 8.953 12.472 1.00 95.94 83 ALA A C 1
ATOM 637 O O . ALA A 1 83 ? -5.742 8.548 11.329 1.00 95.94 83 ALA A O 1
ATOM 638 N N . ALA A 1 84 ? -5.035 9.567 13.204 1.00 95.75 84 ALA A N 1
ATOM 639 C CA . ALA A 1 84 ? -3.672 9.788 12.726 1.00 95.75 84 ALA A CA 1
ATOM 640 C C . ALA A 1 84 ? -2.934 8.463 12.460 1.00 95.75 84 ALA A C 1
ATOM 642 O O . ALA A 1 84 ? -2.347 8.288 11.393 1.00 95.75 84 ALA A O 1
ATOM 643 N N . GLN A 1 85 ? -3.023 7.503 13.386 1.00 96.12 85 GLN A N 1
ATOM 644 C CA . GLN A 1 85 ? -2.427 6.174 13.223 1.00 96.12 85 GLN A CA 1
ATOM 645 C C . GLN A 1 85 ? -3.040 5.405 12.046 1.00 96.12 85 GLN A C 1
ATOM 647 O O . GLN A 1 85 ? -2.310 4.804 11.263 1.00 96.12 85 GLN A O 1
ATOM 652 N N . GLN A 1 86 ? -4.365 5.447 11.882 1.00 96.12 86 GLN A N 1
ATOM 653 C CA . GLN A 1 86 ? -5.041 4.821 10.743 1.00 96.12 86 GLN A CA 1
ATOM 654 C C . GLN A 1 86 ? -4.607 5.441 9.416 1.00 96.12 86 GLN A C 1
ATOM 656 O O . GLN A 1 86 ? -4.342 4.720 8.459 1.00 96.12 86 GLN A O 1
ATOM 661 N N . THR A 1 87 ? -4.481 6.767 9.360 1.00 96.31 87 THR A N 1
ATOM 662 C CA . THR A 1 87 ? -4.000 7.465 8.160 1.00 96.31 87 THR A CA 1
ATOM 663 C C . THR A 1 87 ? -2.580 7.026 7.798 1.00 96.31 87 THR A C 1
ATOM 665 O O . THR A 1 87 ? -2.316 6.709 6.640 1.00 96.31 87 THR A O 1
ATOM 668 N N . ALA A 1 88 ? -1.676 6.940 8.780 1.00 96.12 88 ALA A N 1
ATOM 669 C CA . ALA A 1 88 ? -0.320 6.436 8.561 1.00 96.12 88 ALA A CA 1
ATOM 670 C C . ALA A 1 88 ? -0.329 4.988 8.041 1.00 96.12 88 ALA A C 1
ATOM 672 O O . ALA A 1 88 ? 0.250 4.710 6.992 1.00 96.12 88 ALA A O 1
ATOM 673 N N . ALA A 1 89 ? -1.079 4.098 8.697 1.00 96.19 89 ALA A N 1
ATOM 674 C CA . ALA A 1 89 ? -1.165 2.691 8.315 1.00 96.19 89 ALA A CA 1
ATOM 675 C C . ALA A 1 89 ? -1.789 2.472 6.922 1.00 96.19 89 ALA A C 1
ATOM 677 O O . ALA A 1 89 ? -1.379 1.563 6.200 1.00 96.19 89 ALA A O 1
ATOM 678 N N . LEU A 1 90 ? -2.764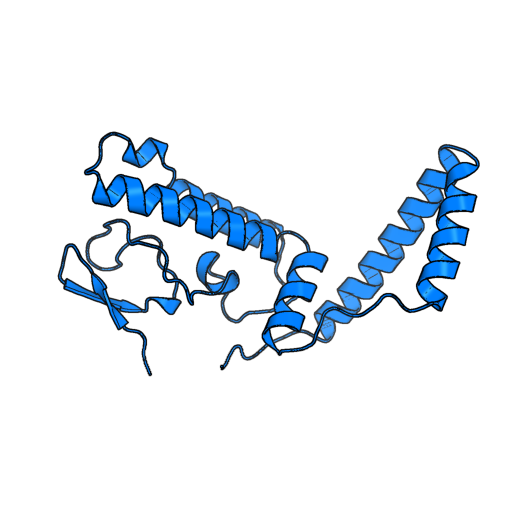 3.296 6.518 1.00 96.19 90 LEU A N 1
ATOM 679 C CA . LEU A 1 90 ? -3.329 3.271 5.164 1.00 96.19 90 LEU A CA 1
ATOM 680 C C . LEU A 1 90 ? -2.315 3.732 4.115 1.00 96.19 90 LEU A C 1
ATOM 682 O O . LEU A 1 90 ? -2.256 3.151 3.035 1.00 96.19 90 LEU A O 1
ATOM 686 N N . ASN A 1 91 ? -1.506 4.743 4.428 1.00 95.94 91 ASN A N 1
ATOM 687 C CA . ASN A 1 91 ? -0.461 5.218 3.525 1.00 95.94 91 ASN A CA 1
ATOM 688 C C . ASN A 1 91 ? 0.667 4.195 3.366 1.00 95.94 91 ASN A C 1
ATOM 690 O O . ASN A 1 91 ? 1.178 4.028 2.261 1.00 95.94 91 ASN A O 1
ATOM 694 N N . ASP A 1 92 ? 1.038 3.500 4.441 1.00 95.81 92 ASP A N 1
ATOM 695 C CA . ASP A 1 92 ? 2.001 2.397 4.381 1.00 95.81 92 ASP A CA 1
ATOM 696 C C . ASP A 1 92 ? 1.454 1.239 3.535 1.00 95.81 92 ASP A C 1
ATOM 698 O O . ASP A 1 92 ? 2.150 0.730 2.658 1.00 95.81 92 ASP A O 1
ATOM 702 N N . ALA A 1 93 ? 0.180 0.877 3.729 1.00 95.25 93 ALA A N 1
ATOM 703 C CA . ALA A 1 93 ? -0.478 -0.153 2.931 1.00 95.25 93 ALA A CA 1
ATOM 704 C C . ALA A 1 93 ? -0.558 0.219 1.444 1.00 95.25 93 ALA A C 1
ATOM 706 O O . ALA A 1 93 ? -0.299 -0.617 0.581 1.00 95.25 93 ALA A O 1
ATOM 707 N N . TRP A 1 94 ? -0.876 1.480 1.142 1.00 95.94 94 TRP A N 1
ATOM 708 C CA . TRP A 1 94 ? -0.879 1.997 -0.222 1.00 95.94 94 TRP A CA 1
ATOM 709 C C . TRP A 1 94 ? 0.513 1.942 -0.844 1.00 95.94 94 TRP A C 1
ATOM 711 O O . TRP A 1 94 ? 0.661 1.404 -1.936 1.00 95.94 94 TRP A O 1
ATOM 721 N N . ARG A 1 95 ? 1.552 2.406 -0.137 1.00 94.12 95 ARG A N 1
ATOM 722 C CA . ARG A 1 95 ? 2.939 2.319 -0.619 1.00 94.12 95 ARG A CA 1
ATOM 723 C C . ARG A 1 95 ? 3.361 0.882 -0.928 1.00 94.12 95 ARG A C 1
ATOM 725 O O . ARG A 1 95 ? 4.034 0.677 -1.926 1.00 94.12 95 ARG A O 1
ATOM 732 N N . ALA A 1 96 ? 2.926 -0.092 -0.130 1.00 92.38 96 ALA A N 1
ATOM 733 C CA . ALA A 1 96 ? 3.250 -1.501 -0.346 1.00 92.38 96 ALA A CA 1
ATOM 734 C C . ALA A 1 96 ? 2.535 -2.140 -1.554 1.00 92.38 96 ALA A C 1
ATOM 736 O O . ALA A 1 96 ? 2.998 -3.159 -2.053 1.00 92.38 96 ALA A O 1
ATOM 737 N N . LEU A 1 97 ? 1.398 -1.595 -2.003 1.00 93.12 97 LEU A N 1
ATOM 738 C CA . LEU A 1 97 ? 0.537 -2.250 -3.002 1.00 93.12 97 LEU A CA 1
ATOM 739 C C . LEU A 1 97 ? 0.311 -1.436 -4.283 1.00 93.12 97 LEU A C 1
ATOM 741 O O . LEU A 1 97 ? -0.248 -1.977 -5.242 1.00 93.12 97 LEU A O 1
ATOM 745 N N . ARG A 1 98 ? 0.718 -0.160 -4.297 1.00 91.88 98 ARG A N 1
ATOM 746 C CA . ARG A 1 98 ? 0.433 0.808 -5.365 1.00 91.88 98 ARG A CA 1
ATOM 747 C C . ARG A 1 98 ? 0.957 0.366 -6.720 1.00 91.88 98 ARG A C 1
ATOM 749 O O . ARG A 1 98 ? 0.234 0.497 -7.696 1.00 91.88 98 ARG A O 1
ATOM 756 N N . THR A 1 99 ? 2.211 -0.075 -6.795 1.00 90.19 99 THR A N 1
ATOM 757 C CA . THR A 1 99 ? 2.788 -0.527 -8.064 1.00 90.19 99 THR A CA 1
ATOM 758 C C . THR A 1 99 ? 2.748 -2.052 -8.146 1.00 90.19 99 THR A C 1
ATOM 760 O O . THR A 1 99 ? 2.859 -2.721 -7.111 1.00 90.19 99 THR A O 1
ATOM 763 N N . PRO A 1 100 ? 2.637 -2.630 -9.357 1.00 89.00 100 PRO A N 1
ATOM 764 C CA . PRO A 1 100 ? 2.742 -4.075 -9.535 1.00 89.00 100 PRO A CA 1
ATOM 765 C C . PRO A 1 100 ? 4.037 -4.638 -8.938 1.00 89.00 100 PRO A C 1
ATOM 767 O O . PRO A 1 100 ? 4.016 -5.683 -8.299 1.00 89.00 100 PRO A O 1
ATOM 770 N N . PHE A 1 101 ? 5.154 -3.915 -9.064 1.00 87.44 101 PHE A N 1
ATOM 771 C CA . PHE A 1 101 ? 6.436 -4.337 -8.505 1.00 87.44 101 PHE A CA 1
ATOM 772 C C . PHE A 1 101 ? 6.420 -4.399 -6.970 1.00 87.44 101 PHE A C 1
ATOM 774 O O . PHE A 1 101 ? 6.734 -5.448 -6.410 1.00 87.44 101 PHE A O 1
ATOM 781 N N . ASP A 1 102 ? 5.990 -3.328 -6.291 1.00 89.50 102 ASP A N 1
ATOM 782 C CA . ASP A 1 102 ? 5.918 -3.291 -4.819 1.00 89.50 102 ASP A CA 1
ATOM 783 C C . ASP A 1 102 ? 5.012 -4.411 -4.285 1.00 89.50 102 ASP A C 1
ATOM 785 O O . ASP A 1 102 ? 5.335 -5.102 -3.317 1.00 89.50 102 ASP A O 1
ATOM 789 N N . ARG A 1 103 ? 3.900 -4.651 -4.988 1.00 90.88 103 ARG A N 1
ATOM 790 C CA . ARG A 1 103 ? 2.956 -5.720 -4.671 1.00 90.88 103 ARG A CA 1
ATOM 791 C C . ARG A 1 103 ? 3.577 -7.106 -4.823 1.00 90.88 103 ARG A C 1
ATOM 793 O O . ARG A 1 103 ? 3.364 -7.947 -3.952 1.00 90.88 103 ARG A O 1
ATOM 800 N N . ALA A 1 104 ? 4.336 -7.354 -5.895 1.00 87.38 104 ALA A N 1
ATOM 801 C CA . ALA A 1 104 ? 5.091 -8.598 -6.058 1.00 87.38 104 ALA A CA 1
ATOM 802 C C . ALA A 1 104 ? 6.088 -8.792 -4.914 1.00 87.38 104 ALA A C 1
ATOM 804 O O . ALA A 1 104 ? 6.100 -9.860 -4.309 1.00 87.38 104 ALA A O 1
ATOM 805 N N . VAL A 1 105 ? 6.877 -7.764 -4.585 1.00 87.50 105 VAL A N 1
ATOM 806 C CA . VAL A 1 105 ? 7.852 -7.820 -3.484 1.00 87.50 105 VAL A CA 1
ATOM 807 C C . VAL A 1 105 ? 7.160 -8.176 -2.171 1.00 87.50 105 VAL A C 1
ATOM 809 O O . VAL A 1 105 ? 7.610 -9.076 -1.465 1.00 87.50 105 VAL A O 1
ATOM 812 N N . TRP A 1 106 ? 6.024 -7.542 -1.868 1.00 89.44 106 TRP A N 1
ATOM 813 C CA . TRP A 1 106 ? 5.267 -7.852 -0.658 1.00 89.44 106 TRP A CA 1
ATOM 814 C C . TRP A 1 106 ? 4.737 -9.294 -0.645 1.00 89.44 106 TRP A C 1
ATOM 816 O O . TRP A 1 106 ? 4.863 -9.980 0.368 1.00 89.44 106 TRP A O 1
ATOM 826 N N . LEU A 1 107 ? 4.154 -9.768 -1.753 1.00 87.94 107 LEU A N 1
ATOM 827 C CA . LEU A 1 107 ? 3.584 -11.121 -1.856 1.00 87.94 107 LEU A CA 1
ATOM 828 C C . LEU A 1 107 ? 4.654 -12.215 -1.775 1.00 87.94 107 LEU A C 1
ATOM 830 O O . LEU A 1 107 ? 4.425 -13.260 -1.179 1.00 87.94 107 LEU A O 1
ATOM 834 N N . VAL A 1 108 ? 5.825 -11.979 -2.361 1.00 85.69 108 VAL A N 1
ATOM 835 C CA . VAL A 1 108 ? 6.967 -12.898 -2.278 1.00 85.69 108 VAL A CA 1
ATOM 836 C C . VAL A 1 108 ? 7.570 -12.874 -0.868 1.00 85.69 108 VAL A C 1
ATOM 838 O O . VAL A 1 108 ? 7.879 -13.921 -0.301 1.00 85.69 108 VAL A O 1
ATOM 841 N N . GLY A 1 109 ? 7.667 -11.694 -0.252 1.00 86.19 109 GLY A N 1
ATOM 842 C CA . GLY A 1 109 ? 8.133 -11.558 1.126 1.00 86.19 109 GLY A CA 1
ATOM 843 C C . GLY A 1 109 ? 7.206 -12.228 2.146 1.00 86.19 109 GLY A C 1
ATOM 844 O O . GLY A 1 109 ? 7.688 -12.794 3.127 1.00 86.19 109 GLY A O 1
ATOM 845 N N . SER A 1 110 ? 5.888 -12.227 1.914 1.00 85.94 110 SER A N 1
ATOM 846 C CA . SER A 1 110 ? 4.918 -12.840 2.833 1.00 85.94 110 SER A CA 1
ATOM 847 C C . SER A 1 110 ? 4.993 -14.370 2.877 1.00 85.94 110 SER A C 1
ATOM 849 O O . SER A 1 110 ? 4.616 -14.956 3.888 1.00 85.94 110 SER A O 1
ATOM 851 N N . VAL A 1 111 ? 5.547 -15.016 1.843 1.00 84.19 111 VAL A N 1
ATOM 852 C CA . VAL A 1 111 ? 5.830 -16.465 1.829 1.00 84.19 111 VAL A CA 1
ATOM 853 C C . VAL A 1 111 ? 7.240 -16.813 2.329 1.00 84.19 111 VAL A C 1
ATOM 855 O O . VAL A 1 111 ? 7.663 -17.964 2.245 1.00 84.19 111 VAL A O 1
ATOM 858 N N . GLY A 1 112 ? 7.984 -15.835 2.855 1.00 82.00 112 GLY A N 1
ATOM 859 C CA . GLY A 1 112 ? 9.320 -16.042 3.422 1.00 82.00 112 GLY A CA 1
ATOM 860 C C . GLY A 1 112 ? 10.441 -16.167 2.387 1.00 82.00 112 GLY A C 1
ATOM 861 O O . GLY A 1 112 ? 11.545 -16.591 2.731 1.00 82.00 112 GLY A O 1
ATOM 862 N N . VAL A 1 113 ? 10.191 -15.798 1.128 1.00 78.19 113 VAL A N 1
ATOM 863 C CA . VAL A 1 113 ? 11.237 -15.742 0.103 1.00 78.19 113 VAL A CA 1
ATOM 864 C C . VAL A 1 113 ? 11.975 -14.409 0.234 1.00 78.19 113 VAL A C 1
ATOM 866 O O . VAL A 1 113 ? 11.375 -13.337 0.174 1.00 78.19 113 VAL A O 1
ATOM 869 N N . ALA A 1 114 ? 13.290 -14.480 0.445 1.00 72.75 114 ALA A N 1
ATOM 870 C CA . ALA A 1 114 ? 14.142 -13.301 0.551 1.00 72.75 114 ALA A CA 1
ATOM 871 C C . ALA A 1 114 ? 14.184 -12.512 -0.768 1.00 72.75 114 ALA A C 1
ATOM 873 O O . ALA A 1 114 ? 14.038 -13.091 -1.847 1.00 72.75 114 ALA A O 1
ATOM 874 N N . GLU A 1 115 ? 14.443 -11.203 -0.680 1.00 68.31 115 GLU A N 1
ATOM 875 C CA . GLU A 1 115 ? 14.625 -10.366 -1.867 1.00 68.31 115 GLU A CA 1
ATOM 876 C C . GLU A 1 115 ? 15.683 -10.976 -2.804 1.00 68.31 115 GLU A C 1
ATOM 878 O O . GLU A 1 115 ? 16.798 -11.299 -2.366 1.00 68.31 115 GLU A O 1
ATOM 883 N N . PRO A 1 116 ? 15.356 -11.160 -4.095 1.00 66.69 116 PRO A N 1
ATOM 884 C CA . PRO A 1 116 ? 16.288 -11.743 -5.038 1.00 66.69 116 PRO A CA 1
ATOM 885 C C . PRO A 1 116 ? 17.478 -10.801 -5.228 1.00 66.69 116 PRO A C 1
ATOM 887 O O . PRO A 1 116 ? 17.326 -9.628 -5.568 1.00 66.69 116 PRO A O 1
ATOM 890 N N . ARG A 1 117 ? 18.693 -11.328 -5.048 1.00 77.44 117 ARG A N 1
ATOM 891 C CA . ARG A 1 117 ? 19.904 -10.614 -5.462 1.00 77.44 117 ARG A CA 1
ATOM 892 C C . ARG A 1 117 ? 19.898 -10.492 -6.981 1.00 77.44 117 ARG A C 1
ATOM 894 O O . ARG A 1 117 ? 19.670 -11.485 -7.671 1.00 77.44 117 ARG A O 1
ATOM 901 N N . LEU A 1 118 ? 20.193 -9.297 -7.490 1.00 79.94 118 LEU A N 1
ATOM 902 C CA . LEU A 1 118 ? 20.352 -9.081 -8.926 1.00 79.94 118 LEU A CA 1
ATOM 903 C C . LEU A 1 118 ? 21.456 -10.007 -9.471 1.00 79.94 118 LEU A C 1
ATOM 905 O O . LEU A 1 118 ? 22.596 -9.929 -9.003 1.00 79.94 118 LEU A O 1
ATOM 909 N N . PRO A 1 119 ? 21.144 -10.895 -10.432 1.00 86.94 119 PRO A N 1
ATOM 910 C CA . PRO A 1 119 ? 22.144 -11.773 -11.019 1.00 86.94 119 PRO A CA 1
ATOM 911 C C . PRO A 1 119 ? 23.138 -10.962 -11.858 1.00 86.94 119 PRO A C 1
ATOM 913 O O . PRO A 1 119 ? 22.775 -9.956 -12.464 1.00 86.94 119 PRO A O 1
ATOM 916 N N . GLN A 1 120 ? 24.385 -11.435 -11.957 1.00 88.25 120 GLN A N 1
ATOM 917 C CA . GLN A 1 120 ? 25.446 -10.751 -12.711 1.00 88.25 120 GLN A CA 1
ATOM 918 C C . GLN A 1 120 ? 25.041 -10.448 -14.163 1.00 88.25 120 GLN A C 1
ATOM 920 O O . GLN A 1 120 ? 25.347 -9.376 -14.673 1.00 88.25 120 GLN A O 1
ATOM 925 N N . ALA A 1 121 ? 24.312 -11.363 -14.809 1.00 89.12 121 ALA A N 1
ATOM 926 C CA . ALA A 1 121 ? 23.805 -11.163 -16.166 1.00 89.12 121 ALA A CA 1
ATOM 927 C C . ALA A 1 121 ? 22.875 -9.940 -16.276 1.00 89.12 121 ALA A C 1
ATOM 929 O O . ALA A 1 121 ? 22.969 -9.187 -17.239 1.00 89.12 121 ALA A O 1
ATOM 930 N N . ALA A 1 122 ? 22.038 -9.692 -15.264 1.00 88.62 122 ALA A N 1
ATOM 931 C CA . ALA A 1 122 ? 21.164 -8.520 -15.238 1.00 88.62 122 ALA A CA 1
ATOM 932 C C . ALA A 1 122 ? 21.944 -7.213 -15.014 1.00 88.62 122 ALA A C 1
ATOM 934 O O . ALA A 1 122 ? 21.531 -6.165 -15.500 1.00 88.62 122 ALA A O 1
ATOM 935 N N . LEU A 1 123 ? 23.080 -7.258 -14.306 1.00 90.25 123 LEU A N 1
ATOM 936 C CA . LEU A 1 123 ? 23.950 -6.088 -14.138 1.00 90.25 123 LEU A CA 1
ATOM 937 C C . LEU A 1 123 ? 24.640 -5.696 -15.449 1.00 90.25 123 LEU A C 1
ATOM 939 O O . LEU A 1 123 ? 24.727 -4.508 -15.747 1.00 90.25 123 LEU A O 1
ATOM 943 N N . VAL A 1 124 ? 25.101 -6.680 -16.229 1.00 93.69 124 VAL A N 1
ATOM 944 C CA . VAL A 1 124 ? 25.685 -6.445 -17.562 1.00 93.69 124 VAL A CA 1
ATOM 945 C C . VAL A 1 124 ? 24.648 -5.816 -18.489 1.00 93.69 124 VAL A C 1
ATOM 947 O O . VAL A 1 124 ? 24.899 -4.752 -19.045 1.00 93.69 124 VAL A O 1
ATOM 950 N N . GLU A 1 125 ? 23.454 -6.403 -18.563 1.00 92.75 125 GLU A N 1
ATOM 951 C CA . GLU A 1 125 ? 22.349 -5.869 -19.366 1.00 92.75 125 GLU A CA 1
ATOM 952 C C . GLU A 1 125 ? 21.970 -4.432 -18.955 1.00 92.75 125 GLU A C 1
ATOM 954 O O . GLU A 1 125 ? 21.767 -3.564 -19.802 1.00 92.75 125 GLU A O 1
ATOM 959 N N . LEU A 1 126 ? 21.933 -4.133 -17.651 1.00 92.62 126 LEU A N 1
ATOM 960 C CA . LEU A 1 126 ? 21.679 -2.776 -17.160 1.00 92.62 126 LEU A CA 1
ATOM 961 C C . LEU A 1 126 ? 22.761 -1.776 -17.602 1.00 92.62 126 LEU A C 1
ATOM 963 O O . LEU A 1 126 ? 22.437 -0.628 -17.910 1.00 92.62 126 LEU A O 1
ATOM 967 N N . MET A 1 127 ? 24.035 -2.183 -17.612 1.00 95.31 127 MET A N 1
ATOM 968 C CA . MET A 1 127 ? 25.125 -1.330 -18.095 1.00 95.31 127 MET A CA 1
ATOM 969 C C . MET A 1 127 ? 24.962 -1.021 -19.584 1.00 95.31 127 MET A C 1
ATOM 971 O O . MET A 1 127 ? 25.030 0.146 -19.955 1.00 95.31 127 MET A O 1
ATOM 975 N N . GLU A 1 128 ? 24.670 -2.030 -20.405 1.00 95.62 128 GLU A N 1
ATOM 976 C CA . GLU A 1 128 ? 24.441 -1.866 -21.847 1.00 95.62 128 GLU A CA 1
ATOM 977 C C . GLU A 1 128 ? 23.270 -0.913 -22.133 1.00 95.62 128 GLU A C 1
ATOM 979 O O . GLU A 1 128 ? 23.410 0.032 -22.910 1.00 95.62 128 GLU A O 1
ATOM 984 N N . LEU A 1 129 ? 22.138 -1.094 -21.441 1.00 95.88 129 LEU A N 1
ATOM 985 C CA . LEU A 1 129 ? 20.967 -0.218 -21.575 1.00 95.88 129 LEU A CA 1
ATOM 986 C C . LEU A 1 129 ? 21.270 1.227 -21.159 1.00 95.88 129 LEU A C 1
ATOM 988 O O . LEU A 1 129 ? 20.779 2.171 -21.781 1.00 95.88 129 LEU A O 1
ATOM 992 N N . ARG A 1 130 ? 22.070 1.419 -20.101 1.00 96.06 130 ARG A N 1
ATOM 993 C CA . ARG A 1 130 ? 22.481 2.753 -19.645 1.00 96.06 130 ARG A CA 1
ATOM 994 C C . ARG A 1 130 ? 23.389 3.430 -20.667 1.00 96.06 130 ARG A C 1
ATOM 996 O O . ARG A 1 130 ? 23.225 4.625 -20.905 1.00 96.06 130 ARG A O 1
ATOM 1003 N N . ASP A 1 131 ? 24.328 2.688 -21.240 1.00 97.31 131 ASP A N 1
ATOM 1004 C CA . ASP A 1 131 ? 25.283 3.223 -22.204 1.00 97.31 131 ASP A CA 1
ATOM 1005 C C . ASP A 1 131 ? 24.570 3.599 -23.522 1.00 97.31 131 ASP A C 1
ATOM 1007 O O . ASP A 1 131 ? 24.827 4.671 -24.067 1.00 97.31 131 ASP A O 1
ATOM 1011 N N . GLU A 1 132 ? 23.582 2.814 -23.975 1.00 96.06 132 GLU A N 1
ATOM 1012 C CA . GLU A 1 132 ? 22.708 3.184 -25.104 1.00 96.06 132 GLU A CA 1
ATOM 1013 C C . GLU A 1 132 ? 21.872 4.441 -24.803 1.00 96.06 132 GLU A C 1
ATOM 1015 O O . GLU A 1 132 ? 21.804 5.365 -25.614 1.00 96.06 132 GLU A O 1
ATOM 1020 N N . ALA A 1 133 ? 21.268 4.522 -23.613 1.00 96.50 133 ALA A N 1
ATOM 1021 C CA . ALA A 1 133 ? 20.462 5.674 -23.207 1.00 96.50 133 ALA A CA 1
ATOM 1022 C C . ALA A 1 133 ? 21.276 6.973 -23.053 1.00 96.50 133 ALA A C 1
ATOM 1024 O O . ALA A 1 133 ? 20.692 8.057 -22.997 1.00 96.50 133 ALA A O 1
ATOM 1025 N N . ALA A 1 134 ? 22.606 6.884 -22.962 1.00 97.19 134 ALA A N 1
ATOM 1026 C CA . ALA A 1 134 ? 23.494 8.035 -22.845 1.00 97.19 134 ALA A CA 1
ATOM 1027 C C . ALA A 1 134 ? 23.811 8.708 -24.194 1.00 97.19 134 ALA A C 1
ATOM 1029 O O . ALA A 1 134 ? 24.351 9.814 -24.186 1.00 97.19 134 ALA A O 1
ATOM 1030 N N . VAL A 1 135 ? 23.477 8.076 -25.329 1.00 97.38 135 VAL A N 1
ATOM 1031 C CA . VAL A 1 135 ? 23.771 8.598 -26.676 1.00 97.38 135 VAL A CA 1
ATOM 1032 C C . VAL A 1 135 ? 23.049 9.922 -26.924 1.00 97.38 135 VAL A C 1
ATOM 1034 O O . VAL A 1 135 ? 23.687 10.936 -27.202 1.00 97.38 135 VAL A O 1
ATOM 1037 N N . ASP A 1 136 ? 21.721 9.926 -26.806 1.00 97.81 136 ASP A N 1
ATOM 1038 C CA . ASP A 1 136 ? 20.889 11.117 -26.950 1.00 97.81 136 ASP A CA 1
ATOM 1039 C C . ASP A 1 136 ? 19.483 10.908 -26.349 1.00 97.81 136 ASP A C 1
ATOM 1041 O O . ASP A 1 136 ? 19.148 9.869 -25.770 1.00 97.81 136 ASP A O 1
ATOM 1045 N N . ALA A 1 137 ? 18.629 11.929 -26.466 1.00 96.81 137 ALA A N 1
ATOM 1046 C CA . ALA A 1 137 ? 17.264 11.872 -25.954 1.00 96.81 137 ALA A CA 1
ATOM 1047 C C . ALA A 1 137 ? 16.374 10.845 -26.681 1.00 96.81 137 ALA A C 1
ATOM 1049 O O . ALA A 1 137 ? 15.475 10.296 -26.042 1.00 96.81 137 ALA A O 1
ATOM 1050 N N . ALA A 1 138 ? 16.611 10.589 -27.970 1.00 97.69 138 ALA A N 1
ATOM 1051 C CA . ALA A 1 138 ? 15.836 9.637 -28.760 1.00 97.69 138 ALA A CA 1
ATOM 1052 C C . ALA A 1 138 ? 16.206 8.191 -28.396 1.00 97.69 138 ALA A C 1
ATOM 1054 O O . ALA A 1 138 ? 15.316 7.378 -28.153 1.00 97.69 138 ALA A O 1
ATOM 1055 N N . ALA A 1 139 ? 17.500 7.894 -28.254 1.00 96.56 139 ALA A N 1
ATOM 1056 C CA . ALA A 1 139 ? 18.006 6.612 -27.776 1.00 96.56 139 ALA A CA 1
ATOM 1057 C C . ALA A 1 139 ? 17.482 6.301 -26.368 1.00 96.56 139 ALA A C 1
ATOM 1059 O O . ALA A 1 139 ? 16.952 5.220 -26.120 1.00 96.56 139 ALA A O 1
ATOM 1060 N N . ARG A 1 140 ? 17.516 7.282 -25.457 1.00 97.19 140 ARG A N 1
ATOM 1061 C CA . ARG A 1 140 ? 16.935 7.136 -24.115 1.00 97.19 140 ARG A CA 1
ATOM 1062 C C . ARG A 1 140 ? 15.440 6.821 -24.146 1.00 97.19 140 ARG A C 1
ATOM 1064 O O . ARG A 1 140 ? 14.999 5.961 -23.389 1.00 97.19 140 ARG A O 1
ATOM 1071 N N . ALA A 1 141 ? 14.663 7.508 -24.985 1.00 96.31 141 ALA A N 1
ATOM 1072 C CA . ALA A 1 141 ? 13.234 7.230 -25.125 1.00 96.31 141 ALA A CA 1
ATOM 1073 C C . ALA A 1 141 ? 12.996 5.799 -25.636 1.00 96.31 141 ALA A C 1
ATOM 1075 O O . ALA A 1 141 ? 12.217 5.063 -25.038 1.00 96.31 141 ALA A O 1
ATOM 1076 N N . ALA A 1 142 ? 13.751 5.363 -26.649 1.00 96.62 142 ALA A N 1
ATOM 1077 C CA . ALA A 1 142 ? 13.666 4.004 -27.176 1.00 96.62 142 ALA A CA 1
ATOM 1078 C C . ALA A 1 142 ? 14.029 2.933 -26.128 1.00 96.62 142 ALA A C 1
ATOM 1080 O O . ALA A 1 142 ? 13.348 1.912 -26.031 1.00 96.62 142 ALA A O 1
ATOM 1081 N N . VAL A 1 143 ? 15.066 3.164 -25.314 1.00 96.81 143 VAL A N 1
ATOM 1082 C CA . VAL A 1 143 ? 15.429 2.278 -24.193 1.00 96.81 143 VAL A CA 1
ATOM 1083 C C . VAL A 1 143 ? 14.282 2.185 -23.184 1.00 96.81 143 VAL A C 1
ATOM 1085 O O . VAL A 1 143 ? 13.919 1.083 -22.772 1.00 96.81 143 VAL A O 1
ATOM 1088 N N . VAL A 1 144 ? 13.686 3.320 -22.802 1.00 94.94 144 VAL A N 1
ATOM 1089 C CA . VAL A 1 144 ? 12.549 3.356 -21.868 1.00 94.94 144 VAL A CA 1
ATOM 1090 C C . VAL A 1 144 ? 11.354 2.586 -22.425 1.00 94.94 144 VAL A C 1
ATOM 1092 O O . VAL A 1 144 ? 10.789 1.770 -21.698 1.00 94.94 144 VAL A O 1
ATOM 1095 N N . ASP A 1 145 ? 11.014 2.774 -23.699 1.00 96.06 145 ASP A N 1
ATOM 1096 C CA . ASP A 1 145 ? 9.896 2.075 -24.337 1.00 96.06 145 ASP A CA 1
ATOM 1097 C C . ASP A 1 145 ? 10.112 0.555 -24.349 1.00 96.06 145 ASP A C 1
ATOM 1099 O O . ASP A 1 145 ? 9.219 -0.205 -23.967 1.00 96.06 145 ASP A O 1
ATOM 1103 N N . ARG A 1 146 ? 11.318 0.082 -24.695 1.00 95.00 146 ARG A N 1
ATOM 1104 C CA . ARG A 1 146 ? 11.638 -1.358 -24.653 1.00 95.00 146 ARG A CA 1
ATOM 1105 C C . ARG A 1 146 ? 11.576 -1.925 -23.236 1.00 95.00 146 ARG A C 1
ATOM 1107 O O . ARG A 1 146 ? 11.031 -3.011 -23.033 1.00 95.00 146 ARG A O 1
ATOM 1114 N N . CYS A 1 147 ? 12.100 -1.196 -22.251 1.00 93.75 147 CYS A N 1
ATOM 1115 C CA . CYS A 1 147 ? 12.007 -1.583 -20.845 1.00 93.75 147 CYS A CA 1
ATOM 1116 C C . CYS A 1 147 ? 10.550 -1.641 -20.369 1.00 93.75 147 CYS A C 1
ATOM 1118 O O . CYS A 1 147 ? 10.190 -2.568 -19.646 1.00 93.75 147 CYS A O 1
ATOM 1120 N N . ALA A 1 148 ? 9.706 -0.698 -20.794 1.00 91.38 148 ALA A N 1
ATOM 1121 C CA . ALA A 1 148 ? 8.288 -0.674 -20.457 1.00 91.38 148 ALA A CA 1
ATOM 1122 C C . ALA A 1 148 ? 7.540 -1.883 -21.040 1.00 91.38 148 ALA A C 1
ATOM 1124 O O . ALA A 1 148 ? 6.771 -2.523 -20.322 1.00 91.38 148 ALA A O 1
ATOM 1125 N N . VAL A 1 149 ? 7.810 -2.246 -22.300 1.00 94.06 149 VAL A N 1
ATOM 1126 C CA . VAL A 1 149 ? 7.237 -3.445 -22.937 1.00 94.06 149 VAL A CA 1
ATOM 1127 C C . VAL A 1 149 ? 7.648 -4.709 -22.185 1.00 94.06 149 VAL A C 1
ATOM 1129 O O . VAL A 1 149 ? 6.786 -5.469 -21.747 1.00 94.06 149 VAL A O 1
ATOM 1132 N N . ARG A 1 150 ? 8.951 -4.901 -21.940 1.00 92.44 150 ARG A N 1
ATOM 1133 C CA . ARG A 1 150 ? 9.441 -6.080 -21.211 1.00 92.44 150 ARG A CA 1
ATOM 1134 C C . ARG A 1 150 ? 8.896 -6.145 -19.786 1.00 92.44 150 ARG A C 1
ATOM 1136 O O . ARG A 1 150 ? 8.559 -7.222 -19.300 1.00 92.44 150 ARG A O 1
ATOM 1143 N N . PHE A 1 151 ? 8.798 -5.004 -19.104 1.00 89.94 151 PHE A N 1
ATOM 1144 C CA . PHE A 1 151 ? 8.180 -4.927 -17.784 1.00 89.94 151 PHE A CA 1
ATOM 1145 C C . PHE A 1 151 ? 6.722 -5.390 -17.838 1.00 89.94 151 PHE A C 1
ATOM 1147 O O . PHE A 1 151 ? 6.330 -6.243 -17.045 1.00 89.94 151 PHE A O 1
ATOM 1154 N N . ALA A 1 152 ? 5.935 -4.891 -18.795 1.00 88.31 152 ALA A N 1
ATOM 1155 C CA . ALA A 1 152 ? 4.543 -5.292 -18.965 1.00 88.31 152 ALA A CA 1
ATOM 1156 C C . ALA A 1 152 ? 4.400 -6.800 -19.237 1.00 88.31 152 ALA A C 1
ATOM 1158 O O . ALA A 1 152 ? 3.549 -7.444 -18.627 1.00 88.31 152 ALA A O 1
ATOM 1159 N N . GLU A 1 153 ? 5.260 -7.385 -20.073 1.00 90.56 153 GLU A N 1
ATOM 1160 C CA . GLU A 1 153 ? 5.276 -8.829 -20.349 1.00 90.56 153 GLU A CA 1
ATOM 1161 C C . GLU A 1 153 ? 5.573 -9.661 -19.095 1.00 90.56 153 GLU A C 1
ATOM 1163 O O . GLU A 1 153 ? 4.856 -10.618 -18.788 1.00 90.56 153 GLU A O 1
ATOM 1168 N N . VAL A 1 154 ? 6.607 -9.283 -18.333 1.00 88.38 154 VAL A N 1
ATOM 1169 C CA . VAL A 1 154 ? 6.975 -9.969 -17.085 1.00 88.38 154 VAL A CA 1
ATOM 1170 C C . VAL A 1 154 ? 5.844 -9.875 -16.066 1.00 88.38 154 VAL A C 1
ATOM 1172 O O . VAL A 1 154 ? 5.508 -10.879 -15.436 1.00 88.38 154 VAL A O 1
ATOM 1175 N N . MET A 1 155 ? 5.233 -8.698 -15.921 1.00 86.00 155 MET A N 1
ATOM 1176 C CA . MET A 1 155 ? 4.122 -8.493 -14.991 1.00 86.00 155 MET A CA 1
ATOM 1177 C C . MET A 1 155 ? 2.861 -9.245 -15.426 1.00 86.00 155 MET A C 1
ATOM 1179 O O . MET A 1 155 ? 2.176 -9.807 -14.576 1.00 86.00 155 MET A O 1
ATOM 1183 N N . ALA A 1 156 ? 2.570 -9.325 -16.727 1.00 85.25 156 ALA A N 1
ATOM 1184 C CA . ALA A 1 156 ? 1.456 -10.114 -17.248 1.00 85.25 156 ALA A CA 1
ATOM 1185 C C . ALA A 1 156 ? 1.650 -11.614 -16.979 1.00 85.25 156 ALA A C 1
ATOM 1187 O O . ALA A 1 156 ? 0.721 -12.286 -16.529 1.00 85.25 156 ALA A O 1
ATOM 1188 N N . ARG A 1 157 ? 2.872 -12.132 -17.174 1.00 86.12 157 ARG A N 1
ATOM 1189 C CA . ARG A 1 157 ? 3.209 -13.518 -16.822 1.00 86.12 157 ARG A CA 1
ATOM 1190 C C . ARG A 1 157 ? 3.061 -13.763 -15.320 1.00 86.12 157 ARG A C 1
ATOM 1192 O O . ARG A 1 157 ? 2.383 -14.704 -14.920 1.00 86.12 157 ARG A O 1
ATOM 1199 N N . ALA A 1 158 ? 3.627 -12.880 -14.494 1.00 82.00 158 ALA A N 1
ATOM 1200 C CA . ALA A 1 158 ? 3.515 -12.966 -13.040 1.00 82.00 158 ALA A CA 1
ATOM 1201 C C . ALA A 1 158 ? 2.051 -12.923 -12.575 1.00 82.00 158 ALA A C 1
ATOM 1203 O O . ALA A 1 158 ? 1.674 -13.668 -11.677 1.00 82.00 158 ALA A O 1
ATOM 1204 N N . ALA A 1 159 ? 1.200 -12.116 -13.213 1.00 79.25 159 ALA A N 1
ATOM 1205 C CA . ALA A 1 159 ? -0.226 -12.084 -12.912 1.00 79.25 159 ALA A CA 1
ATOM 1206 C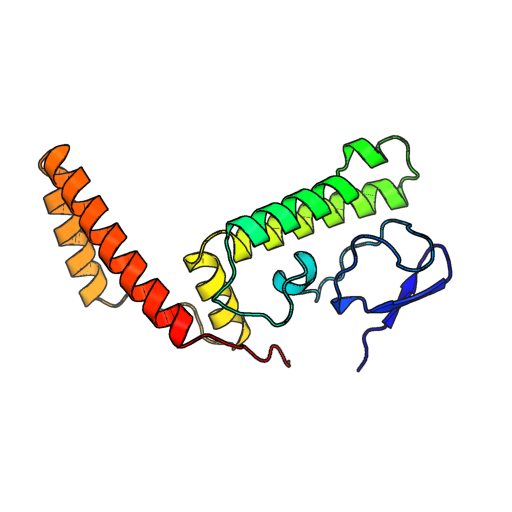 C . ALA A 1 159 ? -0.936 -13.408 -13.214 1.00 79.25 159 ALA A C 1
ATOM 1208 O O . ALA A 1 159 ? -1.853 -13.761 -12.477 1.00 79.25 159 ALA A O 1
ATOM 1209 N N . GLY A 1 160 ? -0.518 -14.147 -14.244 1.00 77.19 160 GLY A N 1
ATOM 1210 C CA . GLY A 1 160 ? -1.027 -15.492 -14.525 1.00 77.19 160 GLY A CA 1
ATOM 1211 C C . GLY A 1 160 ? -0.591 -16.539 -13.494 1.00 77.19 160 GLY A C 1
ATOM 1212 O O . GLY A 1 160 ? -1.353 -17.456 -13.200 1.00 77.19 160 GLY A O 1
ATOM 1213 N N . GLU A 1 161 ? 0.602 -16.386 -12.916 1.00 77.31 161 GLU A N 1
ATOM 1214 C CA . GLU A 1 161 ? 1.225 -17.377 -12.025 1.00 77.31 161 GLU A CA 1
ATOM 1215 C C . GLU A 1 161 ? 0.959 -17.115 -10.521 1.00 77.31 161 GLU A C 1
ATOM 1217 O O . GLU A 1 161 ? 0.774 -18.058 -9.756 1.00 77.31 161 GLU A O 1
ATOM 1222 N N . LEU A 1 162 ? 0.873 -15.851 -10.078 1.00 68.12 162 LEU A N 1
ATOM 1223 C CA . LEU A 1 162 ? 0.697 -15.429 -8.671 1.00 68.12 162 LEU A CA 1
ATOM 1224 C C . LEU A 1 162 ? -0.764 -15.064 -8.328 1.00 68.12 162 LEU A C 1
ATOM 1226 O O . LEU A 1 162 ? -1.073 -13.955 -7.874 1.00 68.12 162 LEU A O 1
ATOM 1230 N N . GLN A 1 163 ? -1.692 -15.992 -8.569 1.00 61.38 163 GLN A N 1
ATOM 1231 C CA . GLN A 1 163 ? -3.137 -15.721 -8.484 1.00 61.38 163 GLN A CA 1
ATOM 1232 C C . GLN A 1 163 ? -3.705 -15.723 -7.052 1.00 61.38 163 GLN A C 1
ATOM 1234 O O . GLN A 1 163 ? -4.630 -14.957 -6.779 1.00 61.38 163 GLN A O 1
ATOM 1239 N N . VAL A 1 164 ? -3.165 -16.525 -6.129 1.00 58.75 164 VAL A N 1
ATOM 1240 C CA . VAL A 1 164 ? -3.625 -16.589 -4.731 1.00 58.75 164 VAL A CA 1
ATOM 1241 C C . VAL A 1 164 ? -2.442 -16.931 -3.842 1.00 58.75 164 VAL A C 1
ATOM 1243 O O . VAL A 1 164 ? -1.835 -17.988 -3.995 1.00 58.75 164 VAL A O 1
ATOM 1246 N N . VAL A 1 165 ? -2.121 -16.043 -2.906 1.00 57.28 165 VAL A N 1
ATOM 1247 C CA . VAL A 1 165 ? -1.277 -16.420 -1.776 1.00 57.28 165 VAL A CA 1
ATOM 1248 C C . VAL A 1 165 ? -2.245 -16.677 -0.639 1.00 57.28 165 VAL A C 1
ATOM 1250 O O . VAL A 1 165 ? -2.875 -15.735 -0.148 1.00 57.28 165 VAL A O 1
ATOM 1253 N N . ASP A 1 166 ? -2.411 -17.940 -0.249 1.00 48.59 166 ASP A N 1
ATOM 1254 C CA . ASP A 1 166 ? -3.034 -18.259 1.031 1.00 48.59 166 ASP A CA 1
ATOM 1255 C C . ASP A 1 166 ? -2.120 -17.670 2.105 1.00 48.59 166 ASP A C 1
ATOM 1257 O O . ASP A 1 166 ? -1.143 -18.280 2.532 1.00 48.59 166 ASP A O 1
ATOM 1261 N N . ALA A 1 167 ? -2.397 -16.425 2.494 1.00 42.16 167 ALA A N 1
ATOM 1262 C CA . ALA A 1 167 ? -1.770 -15.770 3.629 1.00 42.16 167 ALA A CA 1
ATOM 1263 C C . ALA A 1 167 ? -2.309 -16.423 4.911 1.00 42.16 167 ALA A C 1
ATOM 1265 O O . ALA A 1 167 ? -3.077 -15.829 5.663 1.00 42.16 167 ALA A O 1
ATOM 1266 N N . ALA A 1 168 ? -1.965 -17.693 5.102 1.00 34.81 168 ALA A N 1
ATOM 1267 C CA . ALA A 1 168 ? -2.203 -18.475 6.295 1.00 34.81 168 ALA A CA 1
ATOM 1268 C C . ALA A 1 168 ? -0.846 -18.765 6.941 1.00 34.81 168 ALA A C 1
ATOM 1270 O O . ALA A 1 168 ? -0.266 -19.830 6.740 1.00 34.81 168 ALA A O 1
ATOM 1271 N N . ALA A 1 169 ? -0.350 -17.789 7.701 1.00 33.97 169 ALA A N 1
ATOM 1272 C CA . ALA A 1 169 ? 0.571 -17.983 8.818 1.00 33.97 169 ALA A CA 1
ATOM 1273 C C . ALA A 1 169 ? 0.507 -16.756 9.736 1.00 33.97 169 ALA A C 1
ATOM 1275 O O . ALA A 1 169 ? 0.839 -15.647 9.261 1.00 33.97 169 ALA A O 1
#

Radius of gyration: 20.62 Å; chains: 1; bounding box: 47×37×53 Å

Foldseek 3Di:
DQPWDADPPPRDTDRLQLQDQADPPPRQGDARDPPHALCSLLPNPPQFLDDDLVSSVVSLVVSCVSLPLVVCVVPDPVSSVRSVNSNVSSVVSCQCRNDSVSSVVSLCVLVVHDDDDDDPVNVVVVVVLVVQLVPDVVSVVVSVVVVVVVVVVVSVVCNVVGGGDPSDD

Sequence (169 aa):
MTPYVPCRACGAPFDALAAPTRCPACGVVVEPHPQATPFARLGVIPPRFGVDDAALEQAWLQRSRQVHPDRFARRPDAERRAAAQQTAALNDAWRALRTPFDRAVWLVGSVGVAEPRLPQAALVELMELRDEAAVDAAARAAVVDRCAVRFAEVMARAAGELQVVDAAA

Secondary structure (DSSP, 8-state):
---EEE-TTT--EEESTT--SB-TTT-PBPPPPTT--HHHHHT--S--S---HHHHHHHHHHHHHHH-HHHHTTS-HHHHHHHHHHHHHHHHHHHHHSSHHHHHHHHHHHTTPPPPPPPHHHHHHHHHHHHHHTS-HHHHHHHHHHHHHHHHHHHHHHHHH--------